Protein AF-A0A5K1AGX1-F1 (afdb_monomer)

Sequence (40 aa):
NLGNLFLIILPTTCNEDGTPFGDSSSCVAAGMAYSSFSMA

pLDDT: mean 85.31, std 6.15, range [66.19, 91.56]

Organism: NCBI:txid210225

Foldseek 3Di:
DVLVVLVPVQLVQLPDPPRPQPHSVNSSVVSNVVSVVVVD

Secondary structure (DSSP, 8-state):
-HHHHHHHHHHHHHTSTT-TT-SHHHHHHHHHHHHHHHT-

Structure (mmCIF, N/CA/C/O backbone):
data_AF-A0A5K1AGX1-F1
#
_entry.id   AF-A0A5K1AGX1-F1
#
loop_
_atom_site.group_PDB
_atom_site.id
_atom_site.type_symbol
_atom_site.label_atom_id
_atom_site.label_alt_id
_atom_site.label_comp_id
_atom_site.label_asym_id
_atom_site.label_entity_id
_atom_site.label_seq_id
_atom_site.pdbx_PDB_ins_code
_atom_site.Cartn_x
_atom_site.Cartn_y
_atom_site.Cartn_z
_atom_site.occupancy
_atom_site.B_iso_or_equiv
_atom_site.auth_seq_id
_atom_site.auth_comp_id
_atom_site.auth_asym_id
_atom_site.auth_atom_id
_atom_site.pdbx_PDB_model_num
ATOM 1 N N . ASN A 1 1 ? 14.262 -10.703 5.390 1.00 66.19 1 ASN A N 1
ATOM 2 C CA . ASN A 1 1 ? 14.058 -10.171 4.026 1.00 66.19 1 ASN A CA 1
ATOM 3 C C . ASN A 1 1 ? 13.134 -8.968 4.162 1.00 66.19 1 ASN A C 1
ATOM 5 O O . ASN A 1 1 ? 11.996 -9.158 4.568 1.00 66.19 1 ASN A O 1
ATOM 9 N N . LEU A 1 2 ? 13.648 -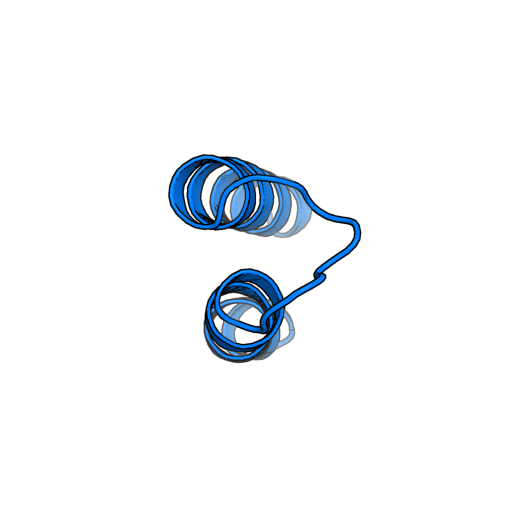7.747 3.992 1.00 73.25 2 LEU A N 1
ATOM 10 C CA . LEU A 1 2 ? 12.911 -6.517 4.326 1.00 73.25 2 LEU A CA 1
ATOM 11 C C . LEU A 1 2 ? 11.697 -6.301 3.406 1.00 73.25 2 LEU A C 1
ATOM 13 O O . LEU A 1 2 ? 10.657 -5.835 3.854 1.00 73.25 2 LEU A O 1
ATOM 17 N N . GLY A 1 3 ? 11.791 -6.747 2.153 1.00 76.06 3 GLY A N 1
ATOM 18 C CA . GLY A 1 3 ? 10.676 -6.715 1.212 1.00 76.06 3 GLY A CA 1
ATOM 19 C C . GLY A 1 3 ? 9.468 -7.519 1.655 1.00 76.06 3 GLY A C 1
ATOM 20 O O . GLY A 1 3 ? 8.345 -7.031 1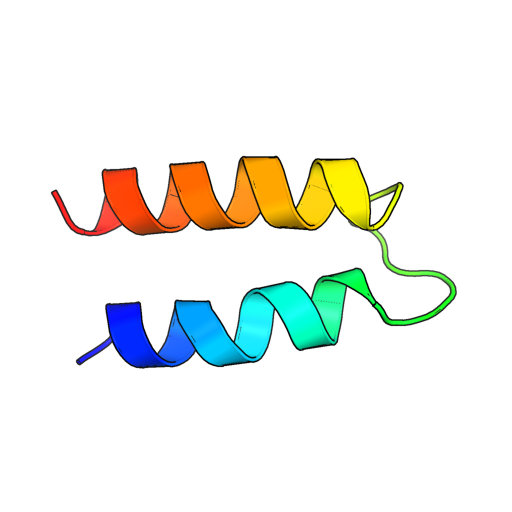.622 1.00 76.06 3 GLY A O 1
ATOM 21 N N . ASN A 1 4 ? 9.704 -8.728 2.166 1.00 80.25 4 ASN A N 1
ATOM 22 C CA . ASN A 1 4 ? 8.627 -9.579 2.665 1.00 80.25 4 ASN A CA 1
ATOM 23 C C . ASN A 1 4 ? 7.879 -8.953 3.854 1.00 80.25 4 ASN A C 1
ATOM 25 O O . ASN A 1 4 ? 6.716 -9.265 4.079 1.00 80.25 4 ASN A O 1
ATOM 29 N N . LEU A 1 5 ? 8.538 -8.072 4.614 1.00 84.56 5 LEU A N 1
ATOM 30 C CA . LEU A 1 5 ? 7.890 -7.323 5.685 1.00 84.56 5 LEU A CA 1
ATOM 31 C C . LEU A 1 5 ? 6.978 -6.224 5.119 1.00 84.56 5 LEU A C 1
ATOM 33 O O . LEU A 1 5 ? 5.841 -6.090 5.566 1.00 84.56 5 LEU A O 1
ATOM 37 N N . PHE A 1 6 ? 7.438 -5.485 4.105 1.00 84.81 6 PHE A N 1
ATOM 38 C CA . PHE A 1 6 ? 6.640 -4.445 3.447 1.00 84.81 6 PHE A CA 1
ATOM 39 C C . PHE A 1 6 ? 5.379 -4.996 2.775 1.00 84.81 6 PHE A C 1
ATOM 41 O O . PHE A 1 6 ? 4.330 -4.369 2.887 1.00 84.81 6 PHE A O 1
ATOM 48 N N . LEU A 1 7 ? 5.446 -6.190 2.176 1.00 84.81 7 LEU A N 1
ATOM 49 C CA . LEU A 1 7 ? 4.282 -6.865 1.581 1.00 84.81 7 LEU A CA 1
ATOM 50 C C . LEU A 1 7 ? 3.154 -7.149 2.587 1.00 84.81 7 LEU A C 1
ATOM 52 O O . LEU A 1 7 ? 2.002 -7.270 2.185 1.00 84.81 7 LEU A O 1
ATOM 56 N N . ILE A 1 8 ? 3.476 -7.263 3.879 1.00 88.12 8 ILE A N 1
ATOM 57 C CA . ILE A 1 8 ? 2.498 -7.520 4.944 1.00 88.12 8 ILE A CA 1
ATOM 58 C C . ILE A 1 8 ? 2.069 -6.201 5.590 1.00 88.12 8 ILE A C 1
ATOM 60 O O . ILE A 1 8 ? 0.878 -5.943 5.737 1.00 88.12 8 ILE A O 1
ATOM 64 N N . ILE A 1 9 ? 3.020 -5.339 5.961 1.00 89.88 9 ILE A N 1
ATOM 65 C CA . ILE A 1 9 ? 2.712 -4.106 6.696 1.00 89.88 9 ILE A CA 1
ATOM 66 C C . ILE A 1 9 ? 1.908 -3.131 5.834 1.00 89.88 9 ILE A C 1
ATOM 68 O O . ILE A 1 9 ? 0.884 -2.644 6.302 1.00 89.88 9 ILE A O 1
ATOM 72 N N . LEU A 1 10 ? 2.318 -2.887 4.582 1.00 90.06 10 LEU A N 1
ATOM 73 C CA . LEU A 1 10 ? 1.692 -1.880 3.716 1.00 90.06 10 LEU A CA 1
ATOM 74 C C . LEU A 1 10 ? 0.177 -2.064 3.559 1.00 90.06 10 LEU A C 1
ATOM 76 O O . LEU A 1 10 ? -0.551 -1.139 3.919 1.00 90.06 10 LEU A O 1
ATOM 80 N N . PRO A 1 11 ? -0.337 -3.218 3.091 1.00 88.50 11 PRO A N 1
ATOM 81 C CA . PRO A 1 11 ? -1.779 -3.394 2.942 1.00 88.50 11 PRO A CA 1
ATOM 82 C C . PRO A 1 11 ? -2.518 -3.289 4.276 1.00 88.50 11 PRO A C 1
ATOM 84 O O . PRO A 1 11 ? -3.612 -2.737 4.315 1.00 88.50 11 PRO A O 1
ATOM 87 N N . THR A 1 12 ? -1.908 -3.733 5.377 1.00 90.31 12 THR A N 1
ATOM 88 C CA . THR A 1 12 ? -2.526 -3.640 6.706 1.00 90.31 12 THR A CA 1
ATOM 89 C C . THR A 1 12 ? -2.653 -2.183 7.165 1.00 90.31 12 THR A C 1
ATOM 91 O O . THR A 1 12 ? -3.713 -1.777 7.620 1.00 90.31 12 THR A O 1
ATOM 94 N N . THR A 1 13 ? -1.613 -1.365 6.967 1.00 89.31 13 THR A N 1
ATOM 95 C CA . THR A 1 13 ? -1.623 0.071 7.309 1.00 89.31 13 THR A CA 1
ATOM 96 C C . THR A 1 13 ? -2.479 0.923 6.371 1.00 89.31 13 THR A C 1
ATOM 98 O O . THR A 1 13 ? -3.022 1.948 6.777 1.00 89.31 13 THR A O 1
ATOM 101 N N . CYS A 1 14 ? -2.604 0.526 5.103 1.00 90.88 14 CYS A N 1
ATOM 102 C CA . CYS A 1 14 ? -3.441 1.230 4.133 1.00 90.88 14 CYS A CA 1
ATOM 103 C C . CYS A 1 14 ? -4.933 0.937 4.328 1.00 90.88 14 CYS A C 1
ATOM 105 O O . CYS A 1 14 ? -5.765 1.708 3.860 1.00 90.88 14 CYS A O 1
ATOM 107 N N . ASN A 1 15 ? -5.286 -0.183 4.962 1.00 91.00 15 ASN A N 1
ATOM 108 C CA . ASN A 1 15 ? -6.671 -0.595 5.189 1.00 91.00 15 ASN A CA 1
ATOM 109 C C . ASN A 1 15 ? -7.174 -0.229 6.601 1.00 91.00 15 ASN A C 1
ATOM 111 O O . ASN A 1 15 ? -8.245 -0.683 7.001 1.00 91.00 15 ASN A O 1
ATOM 115 N N . GLU A 1 16 ? -6.408 0.567 7.355 1.00 89.06 16 GLU A N 1
ATOM 116 C CA . GLU A 1 16 ? -6.879 1.190 8.593 1.00 89.06 16 GLU A CA 1
ATOM 117 C C . GLU A 1 16 ? -7.699 2.454 8.308 1.00 89.06 16 GLU A C 1
ATOM 119 O O . GLU A 1 16 ? -7.319 3.299 7.494 1.00 89.06 16 GLU A O 1
ATOM 124 N N . ASP A 1 17 ? -8.801 2.614 9.039 1.00 83.12 17 ASP A N 1
ATOM 125 C CA . ASP A 1 17 ? -9.622 3.819 8.989 1.00 83.12 17 ASP A CA 1
ATOM 126 C C . ASP A 1 17 ? -8.858 5.029 9.548 1.00 83.12 17 ASP A C 1
ATOM 128 O O . ASP A 1 17 ? -8.214 4.960 10.594 1.00 83.12 17 ASP A O 1
ATOM 132 N N . GLY A 1 18 ? -8.942 6.171 8.861 1.00 77.81 18 GLY A N 1
ATOM 133 C CA . GLY A 1 18 ? -8.240 7.392 9.278 1.00 77.81 18 GLY A CA 1
ATOM 134 C C . GLY A 1 18 ? -6.727 7.367 9.032 1.00 77.81 18 GLY A C 1
ATOM 135 O O . GLY A 1 18 ? -6.003 8.201 9.577 1.00 77.81 18 GLY A O 1
ATOM 136 N N . THR A 1 19 ? -6.247 6.438 8.202 1.00 77.88 19 THR A N 1
ATOM 137 C CA . THR A 1 19 ? -4.848 6.366 7.775 1.00 77.88 19 THR A CA 1
ATOM 138 C C . THR A 1 19 ? -4.360 7.688 7.149 1.00 77.88 19 THR A C 1
ATOM 140 O O . THR A 1 19 ? -5.050 8.279 6.311 1.0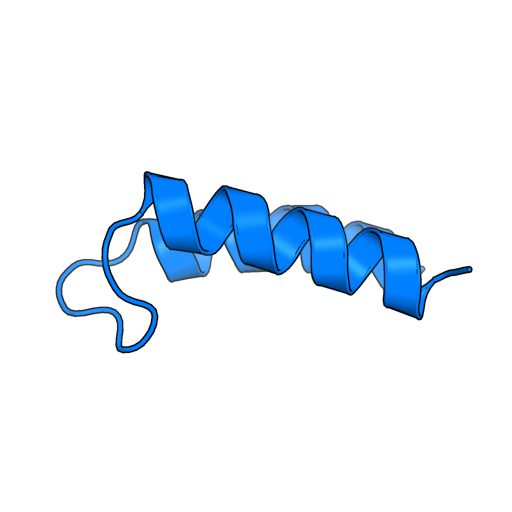0 77.88 19 THR A O 1
ATOM 143 N N . PRO A 1 20 ? -3.152 8.178 7.504 1.00 79.38 20 PRO A N 1
ATOM 144 C CA . PRO A 1 20 ? -2.600 9.413 6.940 1.00 79.38 20 PRO A CA 1
ATOM 145 C C . PRO A 1 20 ? -2.180 9.260 5.470 1.00 79.38 20 PRO A C 1
ATOM 147 O O . PRO A 1 20 ? -1.787 10.238 4.835 1.00 79.38 20 PRO A O 1
ATOM 150 N N . PHE A 1 21 ? -2.234 8.041 4.931 1.00 81.06 21 PHE A N 1
ATOM 151 C CA . PHE A 1 21 ? -1.738 7.695 3.602 1.00 81.06 21 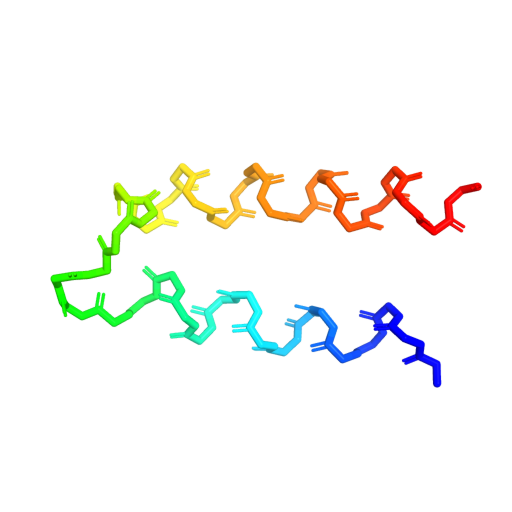PHE A CA 1
ATOM 152 C C . PHE A 1 21 ? -2.802 7.802 2.495 1.00 81.06 21 PHE A C 1
ATOM 154 O O . PHE A 1 21 ? -2.530 7.460 1.345 1.00 81.06 21 PHE A O 1
ATOM 161 N N . GLY A 1 22 ? -3.986 8.334 2.819 1.00 79.88 22 GLY A N 1
ATOM 162 C CA . GLY A 1 22 ? -5.062 8.588 1.862 1.00 79.88 22 GLY A CA 1
ATOM 163 C C . GLY A 1 22 ? -5.928 7.360 1.585 1.00 79.88 22 GL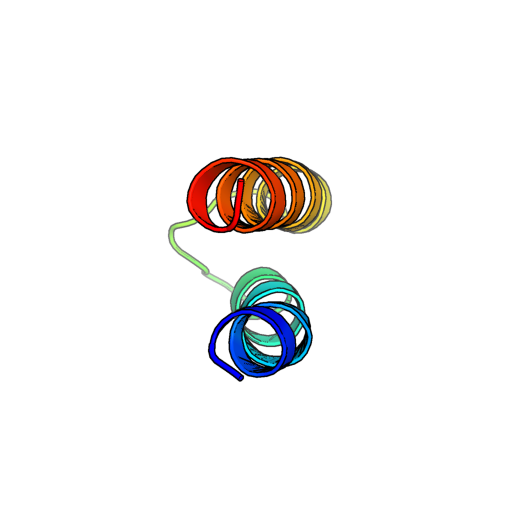Y A C 1
ATOM 164 O O . GLY A 1 22 ? -6.043 6.469 2.420 1.00 79.88 22 GLY A O 1
ATOM 165 N N . ASP A 1 23 ? -6.570 7.332 0.413 1.00 90.12 23 ASP A N 1
ATOM 166 C CA . ASP A 1 23 ? -7.416 6.204 0.016 1.00 90.12 23 ASP A CA 1
ATOM 167 C C . ASP A 1 23 ? -6.614 4.896 -0.048 1.00 90.12 23 ASP A C 1
ATOM 169 O O . ASP A 1 23 ? -5.499 4.856 -0.581 1.00 90.12 23 ASP A O 1
ATOM 173 N N . SER A 1 24 ? -7.213 3.818 0.458 1.00 90.38 24 SER A N 1
ATOM 174 C CA . SER A 1 24 ? -6.562 2.516 0.603 1.00 90.38 24 SER A CA 1
ATOM 175 C C . SER A 1 24 ? -5.980 1.999 -0.717 1.00 90.38 24 SER A C 1
ATOM 177 O O . SER A 1 24 ? -4.848 1.515 -0.754 1.00 90.38 24 SER A O 1
ATOM 179 N N . SER A 1 25 ? -6.696 2.183 -1.833 1.00 89.62 25 SER A N 1
ATOM 180 C CA . SER A 1 25 ? -6.247 1.717 -3.150 1.00 89.62 25 SER A CA 1
ATOM 181 C C . SER A 1 25 ? -5.007 2.466 -3.644 1.00 89.62 25 SER A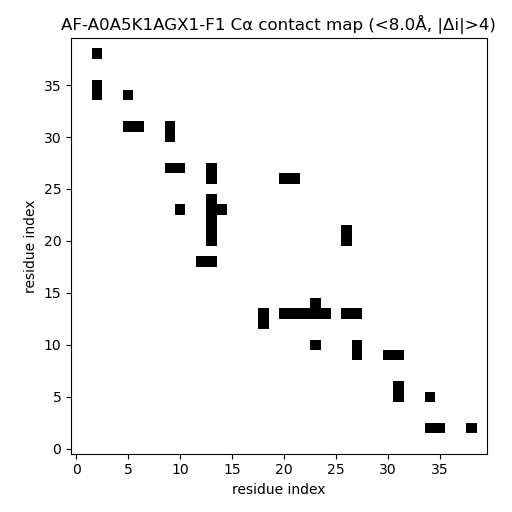 C 1
ATOM 183 O O . SER A 1 25 ? -4.072 1.858 -4.172 1.00 89.62 25 SER A O 1
ATOM 185 N N . SER A 1 26 ? -4.961 3.779 -3.410 1.00 90.38 26 SER A N 1
ATOM 186 C CA . SER A 1 26 ? -3.832 4.632 -3.789 1.00 90.38 26 SER A CA 1
ATOM 187 C C . SER A 1 26 ? -2.621 4.384 -2.889 1.00 90.38 26 SER A C 1
ATOM 189 O O . SER A 1 26 ? -1.499 4.275 -3.387 1.00 90.38 26 SER A O 1
ATOM 191 N N . CYS A 1 27 ? -2.850 4.221 -1.582 1.00 91.12 27 CYS A N 1
ATOM 192 C CA . CYS A 1 27 ? -1.824 3.881 -0.597 1.00 91.12 27 CYS A CA 1
ATOM 193 C C . CYS A 1 27 ? -1.140 2.551 -0.931 1.00 91.12 27 CYS A C 1
ATOM 195 O O . CYS A 1 27 ? 0.089 2.492 -1.001 1.00 91.12 27 CYS A O 1
ATOM 197 N N . VAL A 1 28 ? -1.916 1.495 -1.210 1.00 91.56 28 VAL A N 1
ATOM 198 C CA . VAL A 1 28 ? -1.363 0.176 -1.555 1.00 91.56 28 VAL A CA 1
ATOM 199 C C . VAL A 1 28 ? -0.576 0.243 -2.860 1.00 91.56 28 VAL A C 1
ATOM 201 O O . VAL A 1 28 ? 0.553 -0.241 -2.906 1.00 91.56 28 VAL A O 1
ATOM 204 N N . ALA A 1 29 ? -1.115 0.873 -3.909 1.00 91.00 29 ALA A N 1
ATOM 205 C CA . ALA A 1 29 ? -0.424 0.977 -5.194 1.00 91.00 29 ALA A CA 1
ATOM 206 C C . ALA A 1 29 ? 0.918 1.723 -5.073 1.00 91.00 29 ALA A C 1
ATOM 208 O O . ALA A 1 29 ? 1.951 1.225 -5.533 1.00 91.00 29 ALA A O 1
ATOM 209 N N . ALA A 1 30 ? 0.925 2.882 -4.409 1.00 90.19 30 ALA A N 1
ATOM 210 C CA . ALA A 1 30 ? 2.133 3.680 -4.208 1.00 90.19 30 ALA A CA 1
ATOM 211 C C . ALA A 1 30 ? 3.13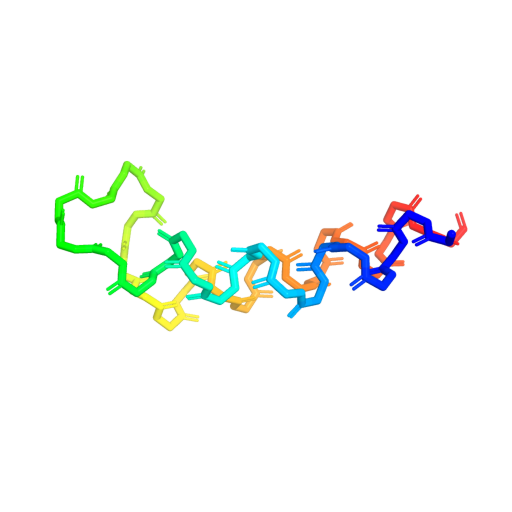6 2.988 -3.273 1.00 90.19 30 ALA A C 1
ATOM 213 O O . ALA A 1 30 ? 4.328 2.936 -3.578 1.00 90.19 30 ALA A O 1
ATOM 214 N N . GLY A 1 31 ? 2.664 2.410 -2.166 1.00 88.81 31 GLY A N 1
ATOM 215 C CA . GLY A 1 31 ? 3.497 1.692 -1.204 1.00 88.81 31 GLY A CA 1
ATOM 216 C C . GLY A 1 31 ? 4.175 0.471 -1.820 1.00 88.81 31 GLY A C 1
ATOM 217 O O . GLY A 1 31 ? 5.372 0.260 -1.628 1.00 88.81 31 GLY A O 1
ATOM 218 N N . MET A 1 32 ? 3.444 -0.305 -2.623 1.00 89.56 32 MET A N 1
ATOM 219 C CA . MET A 1 32 ? 3.988 -1.472 -3.323 1.00 89.56 32 MET A CA 1
ATOM 220 C C . MET A 1 32 ? 5.033 -1.067 -4.369 1.00 89.56 32 MET A C 1
ATOM 222 O O 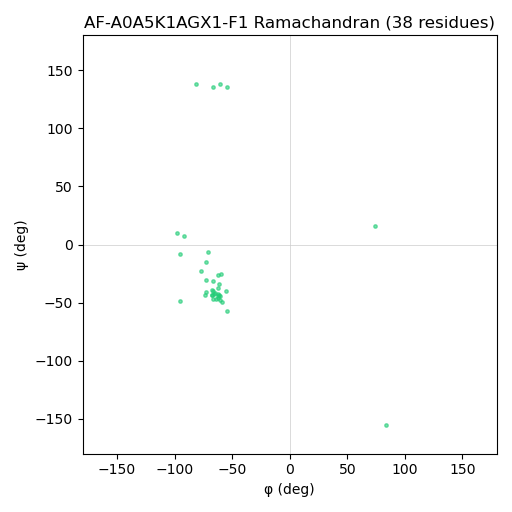. MET A 1 32 ? 6.103 -1.680 -4.426 1.00 89.56 32 MET A O 1
ATOM 226 N N . ALA A 1 33 ? 4.778 -0.005 -5.140 1.00 88.81 33 ALA A N 1
ATOM 227 C CA . ALA A 1 33 ? 5.746 0.537 -6.094 1.00 88.81 33 ALA A CA 1
ATOM 228 C C . ALA A 1 33 ? 7.016 1.048 -5.394 1.00 88.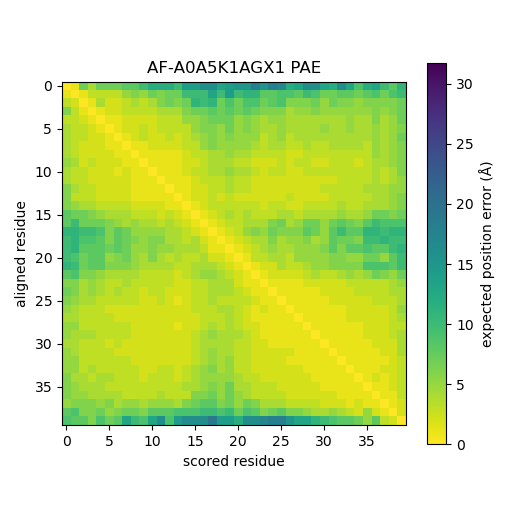81 33 ALA A C 1
ATOM 230 O O . ALA A 1 33 ? 8.123 0.698 -5.803 1.00 88.81 33 ALA A O 1
ATOM 231 N N . TYR A 1 34 ? 6.866 1.801 -4.299 1.00 87.44 34 TYR A N 1
ATOM 232 C CA . TYR A 1 34 ? 7.989 2.282 -3.490 1.00 87.44 34 TYR A CA 1
ATOM 233 C C . TYR A 1 34 ? 8.795 1.129 -2.886 1.00 87.44 34 TYR A C 1
ATOM 235 O O . TYR A 1 34 ? 10.023 1.149 -2.938 1.00 87.44 34 TYR A O 1
ATOM 243 N N . SER A 1 35 ? 8.123 0.100 -2.358 1.00 87.94 35 SER A N 1
ATOM 244 C CA . SER A 1 35 ? 8.795 -1.081 -1.807 1.00 87.94 35 SER A CA 1
ATOM 245 C C . SER A 1 35 ? 9.598 -1.827 -2.874 1.00 87.94 35 SER A C 1
ATOM 247 O O . SER A 1 35 ? 10.762 -2.135 -2.646 1.00 87.94 35 SER A O 1
ATOM 249 N N . SER A 1 36 ? 9.024 -2.025 -4.065 1.00 86.38 36 SER A N 1
ATOM 250 C CA . SER A 1 36 ? 9.693 -2.704 -5.179 1.00 86.38 36 SER A CA 1
ATOM 251 C C . SER A 1 36 ? 10.904 -1.911 -5.667 1.00 86.38 36 SER A C 1
ATOM 253 O O . SER A 1 36 ? 11.962 -2.487 -5.894 1.00 86.38 36 SER A O 1
ATOM 255 N N . PHE A 1 37 ? 10.772 -0.585 -5.772 1.00 86.50 37 PHE A N 1
ATOM 256 C CA . PHE A 1 37 ? 11.873 0.296 -6.154 1.00 86.50 37 PHE A CA 1
ATOM 257 C C . PHE A 1 37 ? 12.981 0.354 -5.093 1.00 86.50 37 PHE A C 1
ATOM 259 O O . PHE A 1 37 ? 14.153 0.342 -5.438 1.00 86.50 37 PHE A O 1
ATOM 266 N N . SER A 1 38 ? 12.633 0.367 -3.803 1.00 84.06 38 SER A N 1
ATOM 267 C CA . SER A 1 38 ? 13.612 0.415 -2.699 1.00 84.06 38 SER A CA 1
ATOM 268 C C . SER A 1 38 ? 14.369 -0.900 -2.495 1.00 84.06 38 SER A C 1
ATOM 270 O O . SER A 1 38 ? 15.355 -0.942 -1.763 1.00 84.06 38 SER A O 1
ATOM 272 N N . MET A 1 39 ? 13.869 -1.987 -3.082 1.00 81.56 39 MET A N 1
ATOM 273 C CA . MET A 1 39 ? 14.510 -3.300 -3.078 1.00 81.56 39 MET A CA 1
ATOM 274 C C . MET A 1 39 ? 15.354 -3.566 -4.329 1.00 81.56 39 MET A C 1
ATOM 276 O O . MET A 1 39 ? 16.008 -4.611 -4.375 1.00 81.56 39 MET A O 1
ATOM 280 N N . ALA A 1 40 ? 15.280 -2.682 -5.329 1.00 70.62 40 ALA A N 1
ATOM 281 C CA . ALA A 1 40 ? 16.037 -2.769 -6.574 1.00 70.62 40 ALA A CA 1
ATOM 282 C C . ALA A 1 40 ? 17.490 -2.304 -6.402 1.00 70.62 40 ALA A C 1
ATOM 284 O O . ALA A 1 40 ? 17.751 -1.441 -5.532 1.00 70.62 40 ALA A O 1
#

Mean predicted aligned error: 4.04 Å

Radius of gyration: 9.93 Å; Cα contacts (8 Å, |Δi|>4): 23; chains: 1; bounding box: 26×20×16 Å

Solvent-accessible surface area (backbone atoms only — not comparable to full-atom values): 2380 Å² total; per-residue (Å²): 113,73,63,68,50,49,71,52,49,44,54,57,55,28,70,40,88,88,38,93,66,57,59,40,71,59,28,36,54,53,48,53,51,50,50,55,58,74,72,103

Nearest PDB structures (foldseek):
  4xk8-assembly1_K  TM=5.874E-01  e=6.443E+00  Pisum sativum